Protein AF-A0A8H7EY93-F1 (afdb_monomer)

Radius of gyration: 41.45 Å; Cα contacts (8 Å, |Δi|>4): 187; chains: 1; bounding box: 55×86×116 Å

pLDDT: mean 70.54, std 20.89, range [28.2, 95.44]

Sequence (157 aa):
MKNLSKRPSHLDFSSPFLSLTKPVDMNYTNPYAQAGWCNPENPSAINQFSGPTSQPPTFGALPYPGHSAPPTKRFIFSSQGPELIRGCEVIDSDSGLTAFRIKMGH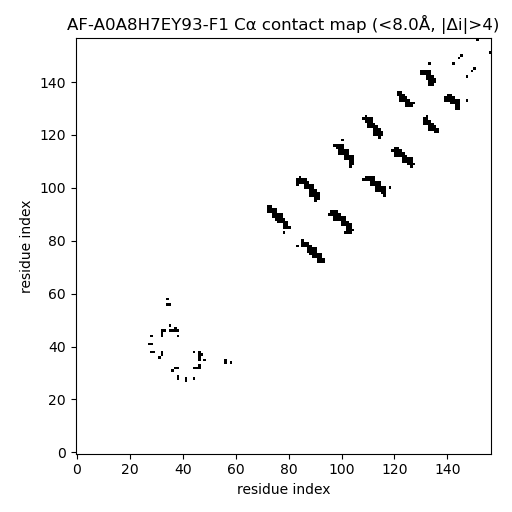EGYDYTSLQCPSGTPRGYIVWKPQGPETEVYGTVARQKAKDWLPLSPDKRY

Mean predicted aligned error: 19.6 Å

Structure (mmCIF, N/CA/C/O backbone):
data_AF-A0A8H7EY93-F1
#
_entry.id   AF-A0A8H7EY93-F1
#
loop_
_atom_site.group_PDB
_atom_site.id
_atom_site.type_symbol
_atom_site.label_atom_id
_atom_site.label_alt_id
_atom_site.label_comp_id
_atom_site.label_asym_id
_atom_site.label_entity_id
_atom_site.label_seq_id
_atom_site.pdbx_PDB_ins_code
_atom_site.Cartn_x
_atom_site.Cartn_y
_atom_site.Cartn_z
_atom_site.occupancy
_atom_site.B_iso_or_equiv
_atom_site.auth_seq_id
_atom_site.auth_comp_id
_atom_site.auth_asym_id
_atom_site.auth_atom_id
_atom_site.pdbx_PDB_model_num
ATOM 1 N N . MET A 1 1 ?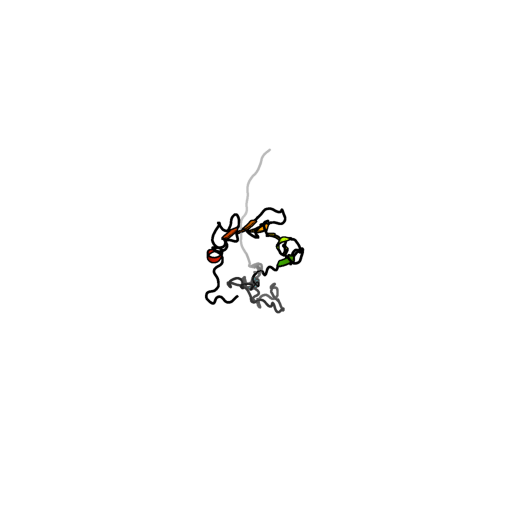 7.853 -52.453 -96.853 1.00 34.75 1 MET A N 1
ATOM 2 C CA . MET A 1 1 ? 7.022 -53.568 -96.341 1.00 34.75 1 MET A CA 1
ATOM 3 C C . MET A 1 1 ? 7.938 -54.700 -95.876 1.00 34.75 1 MET A C 1
ATOM 5 O O . MET A 1 1 ? 8.765 -55.110 -96.673 1.00 34.75 1 MET A O 1
ATOM 9 N N . LYS A 1 2 ? 7.721 -55.191 -94.639 1.00 35.94 2 LYS A N 1
ATOM 10 C CA . LYS A 1 2 ? 8.271 -56.404 -93.967 1.00 35.94 2 LYS A CA 1
ATOM 11 C C . LYS A 1 2 ? 9.756 -56.326 -93.539 1.00 35.94 2 LYS A C 1
ATOM 13 O O . LYS A 1 2 ? 10.626 -56.289 -94.390 1.00 35.94 2 LYS A O 1
ATOM 18 N N . ASN A 1 3 ? 10.093 -56.050 -92.273 1.00 28.20 3 ASN A N 1
ATOM 19 C CA . ASN A 1 3 ? 9.977 -56.789 -90.988 1.00 28.20 3 ASN A CA 1
ATOM 20 C C . ASN A 1 3 ? 11.008 -57.912 -90.745 1.00 28.20 3 ASN A C 1
ATOM 22 O O . AS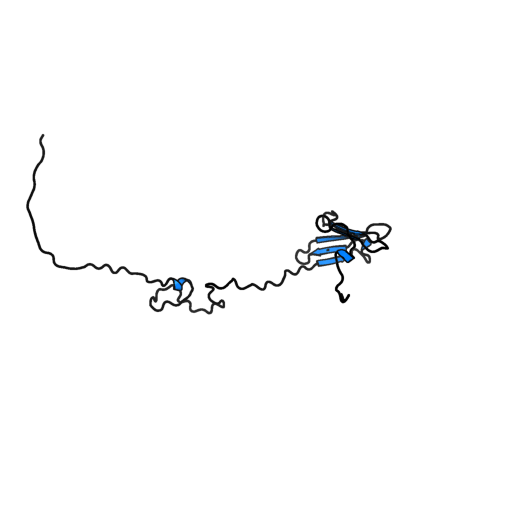N A 1 3 ? 10.989 -58.920 -91.437 1.00 28.20 3 ASN A O 1
ATOM 26 N N . LEU A 1 4 ? 11.793 -57.684 -89.673 1.00 39.53 4 LEU A N 1
ATOM 27 C CA . LEU A 1 4 ? 12.324 -58.566 -88.614 1.00 39.53 4 LEU A CA 1
ATOM 28 C C . LEU A 1 4 ? 12.708 -60.026 -88.935 1.00 39.53 4 LEU A C 1
ATOM 30 O O . LEU A 1 4 ? 11.871 -60.801 -89.381 1.00 39.53 4 LEU A O 1
ATOM 34 N N . SER A 1 5 ? 13.869 -60.466 -88.414 1.00 32.97 5 SER A N 1
ATOM 35 C CA . SER A 1 5 ? 13.968 -61.348 -87.219 1.00 32.97 5 SER A CA 1
ATOM 36 C C . SER A 1 5 ? 15.276 -62.180 -87.158 1.00 32.97 5 SER A C 1
ATOM 38 O O . SER A 1 5 ? 15.773 -62.613 -88.189 1.00 32.97 5 SER A O 1
ATOM 40 N N . LYS A 1 6 ? 15.716 -62.485 -85.916 1.00 34.44 6 LYS A N 1
ATOM 41 C CA . LYS A 1 6 ? 16.656 -63.542 -85.425 1.00 34.44 6 LYS A CA 1
ATOM 42 C C . LYS A 1 6 ? 18.197 -63.318 -85.412 1.00 34.44 6 LYS A C 1
ATOM 44 O O . LYS A 1 6 ? 18.859 -63.447 -86.428 1.00 34.44 6 LYS A O 1
ATOM 49 N N . ARG A 1 7 ? 18.721 -63.034 -84.191 1.00 31.47 7 ARG A N 1
ATOM 50 C CA . ARG A 1 7 ? 19.693 -63.774 -83.301 1.00 31.47 7 ARG A CA 1
ATOM 51 C C . ARG A 1 7 ? 20.527 -64.951 -83.895 1.00 31.47 7 ARG A C 1
ATOM 53 O O . ARG A 1 7 ? 20.037 -65.537 -84.852 1.00 31.47 7 ARG A O 1
ATOM 60 N N . PRO A 1 8 ? 21.528 -65.557 -83.186 1.00 53.97 8 PRO A N 1
ATOM 61 C CA . PRO A 1 8 ? 22.517 -65.122 -82.152 1.00 53.97 8 PRO A CA 1
ATOM 62 C C . PRO A 1 8 ? 23.940 -65.778 -82.306 1.00 53.97 8 PRO A C 1
ATOM 64 O O . PRO A 1 8 ? 24.118 -66.661 -83.134 1.00 53.97 8 PRO A O 1
ATOM 67 N N . SER A 1 9 ? 24.918 -65.467 -81.434 1.00 36.31 9 SER A N 1
ATOM 68 C CA . SER A 1 9 ? 26.014 -66.396 -81.017 1.00 36.31 9 SER A CA 1
ATOM 69 C C . SER A 1 9 ? 26.725 -65.857 -79.751 1.00 36.31 9 SER A C 1
ATOM 71 O O . SER A 1 9 ? 27.251 -64.751 -79.800 1.00 36.31 9 SER A O 1
ATOM 73 N N . HIS A 1 10 ? 26.502 -66.422 -78.550 1.00 30.06 10 HIS A N 1
ATOM 74 C CA . HIS A 1 10 ? 27.267 -67.506 -77.873 1.00 30.06 10 HIS A CA 1
ATOM 75 C C . HIS A 1 10 ? 28.686 -67.042 -77.443 1.00 30.06 10 HIS A C 1
ATOM 77 O O . HIS A 1 10 ? 29.506 -66.802 -78.319 1.00 30.06 10 HIS A O 1
ATOM 83 N N . LEU A 1 11 ? 28.884 -66.635 -76.169 1.00 30.86 11 LEU A N 1
ATOM 84 C CA . LEU A 1 11 ? 29.550 -67.373 -75.052 1.00 30.86 11 LEU A CA 1
ATOM 85 C C . LEU A 1 11 ? 31.062 -67.610 -75.331 1.00 30.86 11 LEU A C 1
ATOM 87 O O . LEU A 1 11 ? 31.400 -68.034 -76.423 1.00 30.86 11 LEU A O 1
ATOM 91 N N . ASP A 1 12 ? 32.045 -67.413 -74.447 1.00 28.69 12 ASP A N 1
ATOM 92 C CA . ASP A 1 12 ? 32.060 -67.351 -72.986 1.00 28.69 12 ASP A CA 1
ATOM 93 C C . ASP A 1 12 ? 33.496 -67.049 -72.463 1.00 28.69 12 ASP A C 1
ATOM 95 O O . ASP A 1 12 ? 34.463 -67.167 -73.212 1.00 28.69 12 ASP A O 1
ATOM 99 N N . PHE A 1 13 ? 33.598 -66.759 -71.159 1.00 30.69 13 PHE A N 1
ATOM 100 C CA . PHE A 1 13 ? 34.754 -66.892 -70.241 1.00 30.69 13 PHE A CA 1
ATOM 101 C C . PHE A 1 13 ? 36.115 -66.219 -70.539 1.00 30.69 13 PHE A C 1
ATOM 103 O O . PHE A 1 13 ? 36.954 -66.729 -71.270 1.00 30.69 13 PHE A O 1
ATOM 110 N N . SER A 1 14 ? 36.451 -65.190 -69.752 1.00 29.36 14 SER A N 1
ATOM 111 C CA . SER A 1 14 ? 37.264 -65.378 -68.532 1.00 29.36 14 SER A CA 1
ATOM 112 C C . SER A 1 14 ? 37.546 -64.027 -67.867 1.00 29.36 14 SER A C 1
ATOM 114 O O . SER A 1 14 ? 38.192 -63.153 -68.442 1.00 29.36 14 SER A O 1
ATOM 116 N N . SER A 1 15 ? 37.085 -63.857 -66.626 1.00 42.62 15 SER A N 1
ATOM 117 C CA . SER A 1 15 ? 37.565 -62.791 -65.740 1.00 42.62 15 SER A CA 1
ATOM 118 C C . SER A 1 15 ? 39.069 -62.940 -65.484 1.00 42.62 15 SER A C 1
ATOM 120 O O . SER A 1 15 ? 39.587 -64.059 -65.458 1.00 42.62 15 SER A O 1
ATOM 122 N N . PRO A 1 16 ? 39.749 -61.821 -65.198 1.00 38.56 16 PRO A N 1
ATOM 123 C CA . PRO A 1 16 ? 40.380 -61.743 -63.887 1.00 38.56 16 PRO A CA 1
ATOM 124 C C . PRO A 1 16 ? 40.161 -60.378 -63.216 1.00 38.56 16 PRO A C 1
ATOM 126 O O . PRO A 1 16 ? 40.537 -59.327 -63.717 1.00 38.56 16 PRO A O 1
ATOM 129 N N . PHE A 1 17 ? 39.515 -60.439 -62.054 1.00 39.47 17 PHE A N 1
ATOM 130 C CA . PHE A 1 17 ? 39.983 -59.850 -60.799 1.00 39.47 17 PHE A CA 1
ATOM 131 C C . PHE A 1 17 ? 40.685 -58.477 -60.854 1.00 39.47 17 PHE A C 1
ATOM 133 O O . PHE A 1 17 ? 41.904 -58.413 -60.921 1.00 39.47 17 PHE A O 1
ATOM 140 N N . LEU A 1 18 ? 39.927 -57.396 -60.645 1.00 35.12 18 LEU A N 1
ATOM 141 C CA . LEU A 1 18 ? 40.346 -56.280 -59.787 1.00 35.12 18 LEU A CA 1
ATOM 142 C C . LEU A 1 18 ? 39.104 -55.729 -59.075 1.00 35.12 18 LEU A C 1
ATOM 144 O O . LEU A 1 18 ? 38.243 -55.083 -59.670 1.00 35.12 18 LEU A O 1
ATOM 148 N N . SER A 1 19 ? 39.000 -56.040 -57.784 1.00 36.00 19 SER A N 1
ATOM 149 C CA . SER A 1 19 ? 38.014 -55.463 -56.875 1.00 36.00 19 SER A CA 1
ATOM 150 C C . SER A 1 19 ? 38.272 -53.962 -56.740 1.00 36.00 19 SER A C 1
ATOM 152 O O . SER A 1 19 ? 39.241 -53.552 -56.105 1.00 36.00 19 SER A O 1
ATOM 154 N N . LEU A 1 20 ? 37.400 -53.134 -57.316 1.00 35.78 20 LEU A N 1
ATOM 155 C CA . LEU A 1 20 ? 37.371 -51.699 -57.052 1.00 35.78 20 LEU A CA 1
ATOM 156 C C . LEU A 1 20 ? 36.624 -51.460 -55.731 1.00 35.78 20 LEU A C 1
ATOM 158 O O . LEU A 1 20 ? 35.454 -51.076 -55.715 1.00 35.78 20 LEU A O 1
ATOM 162 N N . THR A 1 21 ? 37.284 -51.716 -54.603 1.00 41.16 21 THR A N 1
ATOM 163 C CA . THR A 1 21 ? 36.813 -51.222 -53.305 1.00 41.16 21 THR A CA 1
ATOM 164 C C . THR A 1 21 ? 36.940 -49.706 -53.312 1.00 41.16 21 THR A C 1
ATOM 166 O O . THR A 1 21 ? 38.032 -49.163 -53.160 1.00 41.16 21 THR A O 1
ATOM 169 N N . LYS A 1 22 ? 35.818 -49.011 -53.513 1.00 42.91 22 LYS A N 1
ATOM 170 C CA . LYS A 1 22 ? 35.708 -47.594 -53.162 1.00 42.91 22 LYS A CA 1
ATOM 171 C C . LYS A 1 22 ? 36.041 -47.481 -51.668 1.00 42.91 22 LYS A C 1
ATOM 173 O O . LYS A 1 22 ? 35.381 -48.177 -50.893 1.00 42.91 22 LYS A O 1
ATOM 178 N N . PRO A 1 23 ? 37.012 -46.659 -51.231 1.00 47.25 23 PRO A N 1
ATOM 179 C CA . PRO A 1 23 ? 37.081 -46.309 -49.826 1.00 47.25 23 PRO A CA 1
ATOM 180 C C . PRO A 1 23 ? 35.796 -45.538 -49.523 1.00 47.25 23 PRO A C 1
ATOM 182 O O . PRO A 1 23 ? 35.596 -44.415 -49.982 1.00 47.25 23 PRO A O 1
ATOM 185 N N . VAL A 1 24 ? 34.862 -46.193 -48.837 1.00 48.22 24 VAL A N 1
ATOM 186 C CA . VAL A 1 24 ? 33.813 -45.475 -48.126 1.00 48.22 24 VAL A CA 1
ATOM 187 C C . VAL A 1 24 ? 34.568 -44.742 -47.036 1.00 48.22 24 VAL A C 1
ATOM 189 O O . VAL A 1 24 ? 35.028 -45.373 -46.087 1.00 48.22 24 VAL A O 1
ATOM 192 N N . ASP A 1 25 ? 34.774 -43.442 -47.227 1.00 50.88 25 ASP A N 1
ATOM 193 C CA . ASP A 1 25 ? 35.312 -42.576 -46.189 1.00 50.88 25 ASP A CA 1
ATOM 194 C C . ASP A 1 25 ? 34.233 -42.485 -45.107 1.00 50.88 25 ASP A C 1
ATOM 196 O O . ASP A 1 25 ? 33.318 -41.658 -45.134 1.00 50.88 25 ASP A O 1
ATOM 200 N N . MET A 1 26 ? 34.232 -43.492 -44.237 1.00 47.19 26 MET A N 1
ATOM 201 C CA . MET A 1 26 ? 33.350 -43.570 -43.095 1.00 47.19 26 MET A CA 1
ATOM 202 C C . MET A 1 26 ? 33.891 -42.519 -42.138 1.00 47.19 26 MET A C 1
ATOM 204 O O . MET A 1 26 ? 34.799 -42.793 -41.359 1.00 47.19 26 MET A O 1
ATOM 208 N N . ASN A 1 27 ? 33.392 -41.289 -42.262 1.00 57.59 27 ASN A N 1
ATOM 209 C CA . ASN A 1 27 ? 33.713 -40.213 -41.341 1.00 57.59 27 ASN A CA 1
ATOM 210 C C . ASN A 1 27 ? 33.181 -40.619 -39.958 1.00 57.59 27 ASN A C 1
ATOM 212 O O . ASN A 1 27 ? 32.040 -40.316 -39.604 1.00 57.59 27 ASN A O 1
ATOM 216 N N . TYR A 1 28 ? 33.993 -41.378 -39.216 1.00 51.62 28 TYR A N 1
ATOM 217 C CA . TYR A 1 28 ? 33.762 -41.832 -37.851 1.00 51.62 28 TYR A CA 1
ATOM 218 C C . TYR A 1 28 ? 33.775 -40.600 -36.947 1.00 51.62 28 TYR A C 1
ATOM 220 O O . TYR A 1 28 ? 34.751 -40.256 -36.280 1.00 51.62 28 TYR A O 1
ATOM 228 N N . THR A 1 29 ? 32.671 -39.866 -36.975 1.00 57.97 29 THR A N 1
ATOM 229 C CA . THR A 1 29 ? 32.412 -38.810 -36.014 1.00 57.97 29 THR A CA 1
ATOM 230 C C . THR A 1 29 ? 31.789 -39.484 -34.809 1.00 57.97 29 THR A C 1
ATOM 232 O O . THR A 1 29 ? 30.647 -39.935 -34.853 1.00 57.97 29 THR A O 1
ATOM 235 N N . ASN A 1 30 ? 32.575 -39.600 -33.741 1.00 54.12 30 ASN A N 1
ATOM 236 C CA . ASN A 1 30 ? 32.093 -40.076 -32.456 1.00 54.12 30 ASN A CA 1
ATOM 237 C C . ASN A 1 30 ? 30.860 -39.235 -32.044 1.00 54.12 30 ASN A C 1
ATOM 239 O O . ASN A 1 30 ? 30.986 -38.015 -31.957 1.00 54.12 30 ASN A O 1
ATOM 243 N N . PRO A 1 31 ? 29.683 -39.822 -31.771 1.00 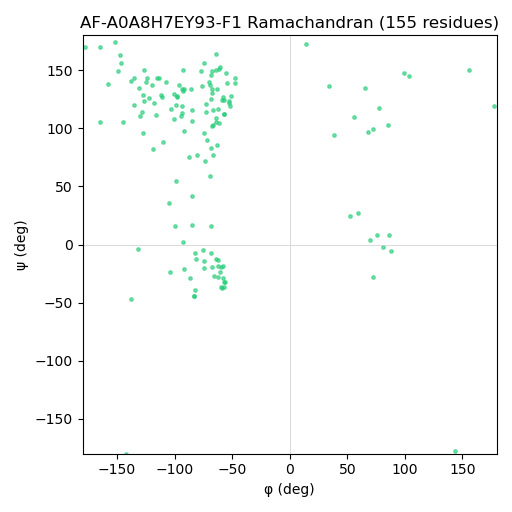56.53 31 PRO A N 1
ATOM 244 C CA . PRO A 1 31 ? 28.503 -39.054 -31.364 1.00 56.53 31 PRO A CA 1
ATOM 245 C C . PRO A 1 31 ? 28.724 -38.261 -30.062 1.00 56.53 31 PRO A C 1
ATOM 247 O O . PRO A 1 31 ? 28.103 -37.222 -29.859 1.00 56.53 31 PRO A O 1
ATOM 250 N N . TYR A 1 32 ? 29.670 -38.677 -29.213 1.00 51.31 32 TYR A N 1
ATOM 251 C CA . TYR A 1 32 ? 30.081 -37.940 -28.011 1.00 51.31 32 TYR A CA 1
ATOM 252 C C . TYR A 1 32 ? 30.946 -36.704 -28.317 1.00 51.31 32 TYR A C 1
ATOM 254 O O . TYR A 1 32 ? 31.097 -35.828 -27.464 1.00 51.31 32 TYR A O 1
ATOM 262 N N . ALA A 1 33 ? 31.471 -36.585 -29.542 1.00 54.16 33 ALA A N 1
ATOM 263 C CA . ALA A 1 33 ? 32.195 -35.405 -30.006 1.00 54.16 33 ALA A CA 1
ATOM 264 C C . ALA A 1 33 ? 31.295 -34.157 -29.935 1.00 54.16 33 ALA A C 1
ATOM 266 O O . ALA A 1 33 ? 31.742 -33.096 -29.520 1.00 54.16 33 ALA A O 1
ATOM 267 N N . GLN A 1 34 ? 29.999 -34.288 -30.225 1.00 56.53 34 GLN A N 1
ATOM 268 C CA . GLN A 1 34 ? 29.060 -33.161 -30.171 1.00 56.53 34 GLN A CA 1
ATOM 269 C C . GLN A 1 34 ? 28.915 -32.551 -28.762 1.00 56.53 34 GLN A C 1
ATOM 271 O O . GLN A 1 34 ? 28.473 -31.414 -28.633 1.00 56.53 34 GLN A O 1
ATOM 276 N N . ALA A 1 35 ? 29.315 -33.284 -27.715 1.00 51.81 35 ALA A N 1
ATOM 277 C CA . ALA A 1 35 ? 29.298 -32.848 -26.320 1.00 51.81 35 ALA A CA 1
ATOM 278 C C . ALA A 1 35 ? 30.678 -32.378 -25.807 1.00 51.81 35 ALA A C 1
ATOM 280 O O . ALA A 1 35 ? 30.887 -32.291 -24.597 1.00 51.81 35 ALA A O 1
ATOM 281 N N . GLY A 1 36 ? 31.628 -32.096 -26.707 1.00 55.84 36 GLY A N 1
ATOM 282 C CA . GLY A 1 36 ? 32.933 -31.518 -26.365 1.00 55.84 36 GLY A CA 1
ATOM 283 C C . GLY A 1 36 ? 34.017 -32.525 -25.971 1.00 55.84 36 GLY A C 1
ATOM 284 O O . GLY A 1 36 ? 35.093 -32.117 -25.543 1.00 55.84 36 GLY A O 1
ATOM 285 N N . TRP A 1 37 ? 33.782 -33.831 -26.125 1.00 54.38 37 TRP A N 1
ATOM 286 C CA . TRP A 1 37 ? 34.820 -34.840 -25.897 1.00 54.38 37 TRP A CA 1
ATOM 287 C C . TRP A 1 37 ? 35.800 -34.872 -27.079 1.00 54.38 37 TRP A C 1
ATOM 289 O O . TRP A 1 37 ? 35.396 -34.816 -28.246 1.00 54.38 37 TRP A O 1
ATOM 299 N N . CYS A 1 38 ? 37.100 -34.941 -26.777 1.00 58.38 38 CYS A N 1
ATOM 300 C CA . CYS A 1 38 ? 38.158 -34.993 -27.785 1.00 58.38 38 CYS A CA 1
ATOM 301 C C . CYS A 1 38 ? 38.098 -36.321 -28.556 1.00 58.38 38 CYS A C 1
ATOM 303 O O . CYS A 1 38 ? 37.981 -37.385 -27.948 1.00 58.38 38 CYS A O 1
ATOM 305 N N . ASN A 1 39 ? 38.194 -36.258 -29.888 1.00 61.34 39 ASN A N 1
ATOM 306 C CA . ASN A 1 39 ? 38.278 -37.431 -30.757 1.00 61.34 39 ASN A CA 1
ATOM 307 C C . ASN A 1 39 ? 39.690 -37.523 -31.370 1.00 61.34 39 ASN A C 1
ATOM 309 O O . ASN A 1 39 ? 39.913 -36.968 -32.446 1.00 61.34 39 ASN A O 1
ATOM 313 N N . PRO A 1 40 ? 40.659 -38.174 -30.700 1.00 59.31 40 PRO A N 1
ATOM 314 C CA . PRO A 1 40 ? 42.056 -38.188 -31.143 1.00 59.31 40 PRO A CA 1
ATOM 315 C C . PRO A 1 40 ? 42.275 -38.956 -32.456 1.00 59.31 40 PRO A C 1
ATOM 317 O O . PRO A 1 40 ? 43.271 -38.728 -33.135 1.00 59.31 40 PRO A O 1
ATOM 320 N N . GLU A 1 41 ? 41.344 -39.833 -32.837 1.00 62.38 41 GLU A N 1
ATOM 321 C CA . GLU A 1 41 ? 41.418 -40.641 -34.060 1.00 62.38 41 GLU A CA 1
ATOM 322 C C . GLU A 1 41 ? 40.966 -39.883 -35.320 1.00 62.38 41 GLU A C 1
ATOM 324 O O . GLU A 1 41 ? 41.218 -40.336 -36.434 1.00 62.38 41 GLU A O 1
ATOM 329 N N . ASN A 1 42 ? 40.332 -38.712 -35.169 1.00 61.88 42 ASN A N 1
ATOM 330 C CA . ASN A 1 42 ? 39.935 -37.861 -36.289 1.00 61.88 42 ASN A CA 1
ATOM 331 C C . ASN A 1 42 ? 40.454 -36.425 -36.084 1.00 61.88 42 ASN A C 1
ATOM 333 O O . ASN A 1 42 ? 39.784 -35.613 -35.440 1.00 61.88 42 ASN A O 1
ATOM 337 N N . PRO A 1 43 ? 41.615 -36.075 -36.671 1.00 59.22 43 PRO A N 1
ATOM 338 C CA . PRO A 1 43 ? 42.199 -34.734 -36.583 1.00 59.22 43 PRO A CA 1
ATOM 339 C C . PRO A 1 43 ? 41.326 -33.637 -37.209 1.00 59.22 43 PRO A C 1
ATOM 341 O O . PRO A 1 43 ? 41.583 -32.459 -36.991 1.00 59.22 43 PRO A O 1
ATOM 344 N N . SER A 1 44 ? 40.308 -34.011 -37.985 1.00 58.91 44 SER A N 1
ATOM 345 C CA . SER A 1 44 ? 39.371 -33.098 -38.647 1.00 58.91 44 SER A CA 1
ATOM 346 C C . SER A 1 44 ? 38.117 -32.822 -37.803 1.00 58.91 44 SER A C 1
ATOM 348 O O . SER A 1 44 ? 37.192 -32.159 -38.272 1.00 58.91 44 SER A O 1
ATOM 350 N N . ALA A 1 45 ? 38.028 -33.378 -36.587 1.00 58.59 45 ALA A N 1
ATOM 351 C CA . ALA A 1 45 ? 36.856 -33.248 -35.728 1.00 58.59 45 ALA A CA 1
ATOM 352 C C . ALA A 1 45 ? 36.682 -31.811 -35.196 1.00 58.59 45 ALA A C 1
ATOM 354 O O . ALA A 1 45 ? 37.625 -31.176 -34.728 1.00 58.59 45 ALA A O 1
ATOM 355 N N . ILE A 1 46 ? 35.434 -31.332 -35.211 1.00 56.38 46 ILE A N 1
ATOM 356 C CA . ILE A 1 46 ? 35.017 -29.944 -34.918 1.00 56.38 46 ILE A CA 1
ATOM 357 C C . ILE A 1 46 ? 35.401 -29.458 -33.502 1.00 56.38 46 ILE A C 1
ATOM 359 O O . ILE A 1 46 ? 35.479 -28.254 -33.269 1.00 56.38 46 ILE A O 1
ATOM 363 N N . ASN A 1 47 ? 35.694 -30.359 -32.560 1.00 56.47 47 ASN A N 1
ATOM 364 C CA . ASN A 1 47 ? 35.938 -30.025 -31.147 1.00 56.47 47 ASN A CA 1
ATOM 365 C C . ASN A 1 47 ? 37.418 -30.077 -30.742 1.00 56.47 47 ASN A C 1
ATOM 367 O O . ASN A 1 47 ? 37.747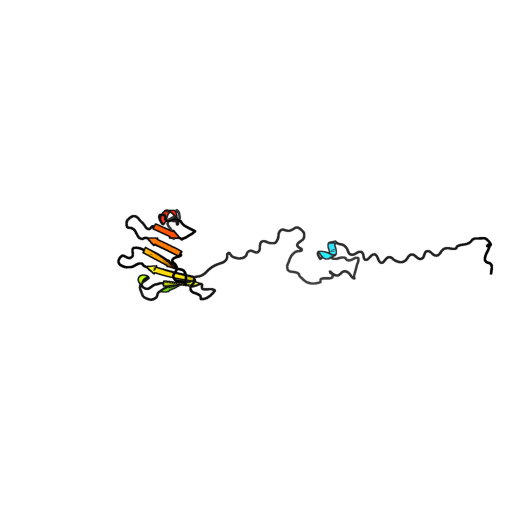 -30.381 -29.597 1.00 56.47 47 ASN A O 1
ATOM 371 N N . GLN A 1 48 ? 38.318 -29.681 -31.644 1.00 54.44 48 GLN A N 1
ATOM 372 C CA . GLN A 1 48 ? 39.646 -29.180 -31.260 1.00 54.44 48 GLN A CA 1
ATOM 373 C C . GLN A 1 48 ? 39.521 -27.812 -30.561 1.00 54.44 48 GLN A C 1
ATOM 375 O O . GLN A 1 48 ? 40.028 -26.796 -31.028 1.00 54.44 48 GLN A O 1
ATOM 380 N N . PHE A 1 49 ? 38.777 -27.753 -29.456 1.00 52.56 49 PHE A N 1
ATOM 381 C CA . PHE A 1 49 ? 38.573 -26.521 -28.708 1.00 52.56 49 PHE A CA 1
ATOM 382 C C . PHE A 1 49 ? 39.640 -26.404 -27.616 1.00 52.56 49 PHE A C 1
ATOM 384 O O . PHE A 1 49 ? 39.529 -26.978 -26.536 1.00 52.56 49 PHE A O 1
ATOM 391 N N . SER A 1 50 ? 40.691 -25.642 -27.910 1.00 53.34 50 SER A N 1
ATOM 392 C CA . SER A 1 50 ? 41.709 -25.216 -26.945 1.00 53.34 50 SER A CA 1
ATOM 393 C C . SER A 1 50 ? 41.259 -23.914 -26.278 1.00 53.34 50 SER A C 1
ATOM 395 O O . SER A 1 50 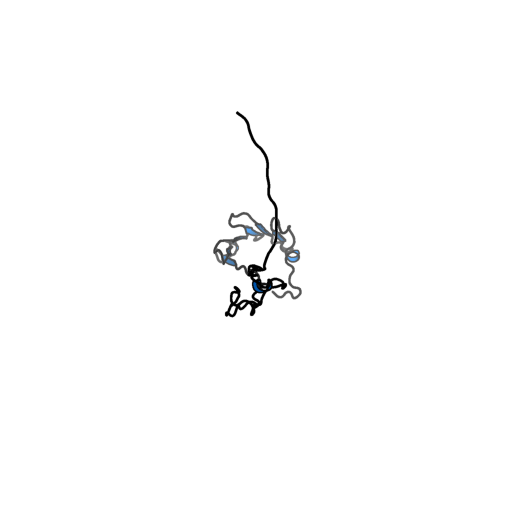? 41.735 -22.836 -26.621 1.00 53.34 50 SER A O 1
ATOM 397 N N . GLY A 1 51 ? 40.297 -23.982 -25.357 1.00 54.22 51 GLY A N 1
ATOM 398 C CA . GLY A 1 51 ? 39.854 -22.806 -24.606 1.00 54.22 51 GLY A CA 1
ATOM 399 C C . GLY A 1 51 ? 39.174 -23.184 -23.290 1.00 54.22 51 GLY A C 1
ATOM 400 O O . GLY A 1 51 ? 38.399 -24.139 -23.273 1.00 54.22 51 GLY A O 1
ATOM 401 N N . PRO A 1 52 ? 39.436 -22.471 -22.178 1.00 45.78 52 PRO A N 1
ATOM 402 C CA . PRO A 1 52 ? 38.811 -22.774 -20.900 1.00 45.78 52 PRO A CA 1
ATOM 403 C C . PRO A 1 52 ? 37.354 -22.303 -20.935 1.00 45.78 52 PRO A C 1
ATOM 405 O O . PRO A 1 52 ? 37.053 -21.136 -20.693 1.00 45.78 52 PRO A O 1
ATOM 408 N N . THR A 1 53 ? 36.421 -23.199 -21.243 1.00 52.03 53 THR A N 1
ATOM 409 C CA . THR A 1 53 ? 35.002 -22.928 -21.012 1.00 52.03 53 THR A CA 1
ATOM 410 C C . THR A 1 53 ? 34.761 -23.010 -19.506 1.00 52.03 53 THR A C 1
ATOM 412 O O . THR A 1 53 ? 34.885 -24.084 -18.921 1.00 52.03 53 THR A O 1
ATOM 415 N N . SER A 1 54 ? 34.417 -21.895 -18.850 1.00 56.84 54 SER A N 1
ATOM 416 C CA . SER A 1 54 ? 34.162 -21.847 -17.394 1.00 56.84 54 SER A CA 1
ATOM 417 C C . SER A 1 54 ? 32.887 -22.592 -16.959 1.00 56.84 54 SER A C 1
ATOM 419 O O . SER A 1 54 ? 32.367 -22.357 -15.867 1.00 56.84 54 SER A O 1
ATOM 421 N N . GLN A 1 55 ? 32.337 -23.444 -17.821 1.00 57.31 55 GLN A N 1
ATOM 422 C CA . GLN A 1 55 ? 31.116 -24.193 -17.584 1.00 57.31 55 GLN A CA 1
ATOM 423 C C . GLN A 1 55 ? 31.397 -25.678 -17.820 1.00 57.31 55 GLN A C 1
ATOM 425 O O . GLN A 1 55 ? 31.885 -26.035 -18.896 1.00 57.31 55 GLN A O 1
ATOM 430 N N . PRO A 1 56 ? 31.138 -26.546 -16.827 1.00 56.56 56 PRO A N 1
ATOM 431 C CA . PRO A 1 56 ? 31.326 -27.975 -16.993 1.00 56.56 56 PRO A CA 1
ATOM 432 C C . PRO A 1 56 ? 30.293 -28.543 -17.985 1.00 56.56 56 PRO A C 1
ATOM 434 O O . PRO A 1 56 ? 29.152 -28.067 -18.035 1.00 56.56 56 PRO A O 1
ATOM 437 N N . PRO A 1 57 ? 30.673 -29.561 -18.776 1.00 59.38 57 PRO A N 1
ATOM 438 C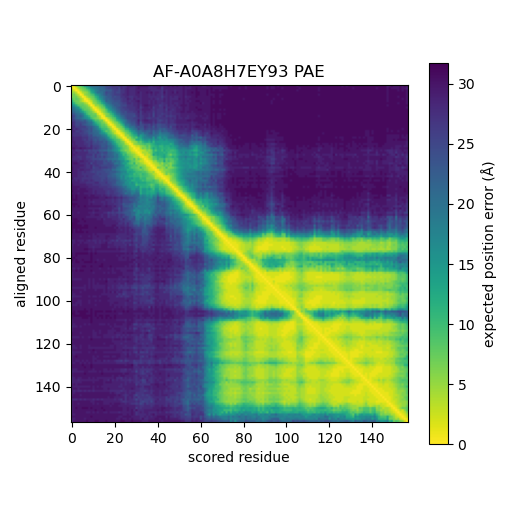 CA . PRO A 1 57 ? 29.813 -30.148 -19.797 1.00 59.38 57 PRO A CA 1
ATOM 439 C C . PRO A 1 57 ? 28.507 -30.678 -19.189 1.00 59.38 57 PRO A C 1
ATOM 441 O O . PRO A 1 57 ? 28.499 -31.441 -18.224 1.00 59.38 57 PRO A O 1
ATOM 444 N N . THR A 1 58 ? 27.387 -30.243 -19.761 1.00 60.22 58 THR A N 1
ATOM 445 C CA . THR A 1 58 ? 26.038 -30.353 -19.188 1.00 60.22 58 THR A CA 1
ATOM 446 C C . THR A 1 58 ? 25.271 -31.550 -19.760 1.00 60.22 58 THR A C 1
ATOM 448 O O . THR A 1 58 ? 24.175 -31.400 -20.292 1.00 60.22 58 THR A O 1
ATOM 451 N N . PHE A 1 59 ? 25.833 -32.761 -19.692 1.00 53.72 59 PHE A N 1
ATOM 452 C CA . PHE A 1 59 ? 25.089 -33.967 -20.081 1.00 53.72 59 PHE A CA 1
ATOM 453 C C . PHE A 1 59 ? 24.448 -34.609 -18.842 1.00 53.72 59 PHE A C 1
ATOM 455 O O . PHE A 1 59 ? 25.145 -35.115 -17.968 1.00 53.72 59 PHE A O 1
ATOM 462 N N . GLY A 1 60 ? 23.115 -34.552 -18.739 1.00 59.66 60 GLY A N 1
ATOM 463 C CA . GLY A 1 60 ? 22.334 -35.218 -17.682 1.00 59.66 60 GLY A CA 1
ATOM 464 C C . GLY A 1 60 ? 22.256 -34.508 -16.322 1.00 59.66 60 GLY A C 1
ATOM 465 O O . GLY A 1 60 ? 21.560 -34.994 -15.433 1.00 59.66 60 GLY A O 1
ATOM 466 N N . ALA A 1 61 ? 22.916 -33.362 -16.144 1.00 65.75 61 ALA A N 1
ATOM 467 C CA . ALA A 1 61 ? 22.780 -32.554 -14.935 1.00 65.75 61 ALA A CA 1
ATOM 468 C C . ALA A 1 61 ? 21.579 -31.603 -15.058 1.00 65.75 61 ALA A C 1
ATOM 470 O O . ALA A 1 61 ? 21.412 -30.935 -16.079 1.00 65.75 61 ALA A O 1
ATOM 471 N N . LEU A 1 62 ? 20.752 -31.543 -14.008 1.00 60.28 62 LEU A N 1
ATOM 472 C CA . LEU A 1 62 ? 19.705 -30.528 -13.852 1.00 60.28 62 LEU A CA 1
ATOM 473 C C . LEU A 1 62 ? 20.288 -29.131 -14.140 1.00 6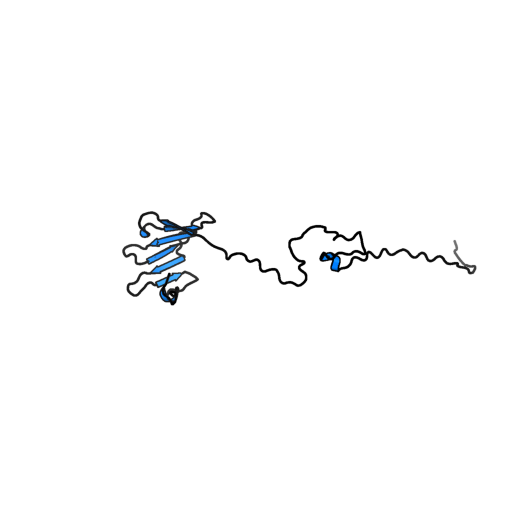0.28 62 LEU A C 1
ATOM 475 O O . LEU A 1 62 ? 21.448 -28.893 -13.782 1.00 60.28 62 LEU A O 1
ATOM 479 N N . PRO A 1 63 ? 19.524 -28.210 -14.767 1.00 62.31 63 PRO A N 1
ATOM 480 C CA . PRO A 1 63 ? 19.997 -26.850 -14.992 1.00 62.31 63 PRO A CA 1
ATOM 481 C C . PRO A 1 63 ? 20.498 -26.296 -13.663 1.00 62.31 63 PRO A C 1
ATOM 483 O O . PRO A 1 63 ? 19.801 -26.395 -12.650 1.00 62.31 63 PRO A O 1
ATOM 486 N N . TYR A 1 64 ? 21.726 -25.774 -13.658 1.00 61.91 64 TYR A N 1
ATOM 487 C CA . TYR A 1 64 ? 22.298 -25.177 -12.459 1.00 61.91 64 TYR A CA 1
ATOM 488 C C . TYR A 1 64 ? 21.292 -24.141 -11.948 1.00 61.91 64 TYR A C 1
ATOM 490 O O . TYR A 1 64 ? 20.923 -23.260 -12.732 1.00 61.91 64 TYR A O 1
ATOM 498 N N . PRO A 1 65 ? 20.783 -24.248 -10.704 1.00 61.69 65 PRO A N 1
ATOM 499 C CA . PRO A 1 65 ? 19.847 -23.268 -10.193 1.00 61.69 65 PRO A CA 1
ATOM 500 C C . PRO A 1 65 ? 20.578 -21.931 -10.188 1.00 61.69 65 PRO A C 1
ATOM 502 O O . PRO A 1 65 ? 21.478 -21.685 -9.380 1.00 61.69 65 PRO A O 1
ATOM 505 N N . GLY A 1 66 ? 20.237 -21.084 -11.158 1.00 63.97 66 GLY A N 1
ATOM 506 C CA . GLY A 1 66 ? 20.664 -19.703 -11.169 1.00 63.97 66 GLY A CA 1
ATOM 507 C C . GLY A 1 66 ? 20.160 -19.115 -9.867 1.00 63.97 66 GLY A C 1
ATOM 508 O O . GLY A 1 66 ? 18.953 -19.027 -9.654 1.00 63.97 66 GLY A O 1
ATOM 509 N N . HIS A 1 67 ? 21.077 -18.777 -8.967 1.00 58.97 67 HIS A N 1
ATOM 510 C CA . HIS A 1 67 ? 20.738 -18.055 -7.755 1.00 58.97 67 HIS A CA 1
ATOM 511 C C . HIS A 1 67 ? 20.437 -16.616 -8.182 1.00 58.97 67 HIS A C 1
ATOM 513 O O . HIS A 1 67 ? 21.247 -15.714 -7.990 1.00 58.97 67 HIS A O 1
ATOM 519 N N . SER A 1 68 ? 19.302 -16.395 -8.851 1.00 65.38 68 SER A N 1
ATOM 520 C CA . SER A 1 68 ? 18.776 -15.050 -9.005 1.00 65.38 68 SER A CA 1
ATOM 521 C C . SER A 1 68 ? 18.380 -14.608 -7.607 1.00 65.38 68 SER A C 1
ATOM 523 O O . SER A 1 68 ? 17.510 -15.230 -6.990 1.00 65.38 68 SER A O 1
ATOM 525 N N . ALA A 1 69 ? 19.041 -13.572 -7.092 1.00 69.44 69 ALA A N 1
ATOM 526 C CA . ALA A 1 69 ? 18.580 -12.912 -5.882 1.00 69.44 69 ALA A CA 1
ATOM 527 C C . ALA A 1 69 ? 17.072 -12.633 -6.022 1.00 69.44 69 ALA A C 1
ATOM 529 O O . ALA A 1 69 ? 16.624 -12.285 -7.124 1.00 69.44 69 ALA A O 1
ATOM 530 N N . PRO A 1 70 ? 16.275 -12.823 -4.957 1.00 72.56 70 PRO A N 1
ATOM 531 C CA . PRO A 1 70 ? 14.848 -12.572 -5.033 1.00 72.56 70 PRO A CA 1
ATOM 532 C C . PRO A 1 70 ? 14.609 -11.137 -5.527 1.00 72.56 70 PRO A C 1
ATOM 534 O O . PRO A 1 70 ? 15.341 -10.223 -5.123 1.00 72.56 70 PRO A O 1
ATOM 537 N N . PRO A 1 71 ? 13.620 -10.928 -6.414 1.00 78.12 71 PRO A N 1
ATOM 538 C CA . PRO A 1 71 ? 13.356 -9.618 -6.988 1.00 78.12 71 PRO A CA 1
ATOM 539 C C . PRO A 1 71 ? 13.094 -8.623 -5.856 1.00 78.12 71 PRO A C 1
ATOM 541 O O . PRO A 1 71 ? 12.115 -8.732 -5.119 1.00 78.12 71 PRO A O 1
ATOM 544 N N . THR A 1 72 ? 14.012 -7.675 -5.688 1.00 84.81 72 THR A N 1
ATOM 545 C CA . THR A 1 72 ? 13.922 -6.647 -4.653 1.00 84.81 72 THR A CA 1
ATOM 546 C C . THR A 1 72 ? 13.247 -5.430 -5.264 1.00 84.81 72 THR A C 1
ATOM 548 O O . THR A 1 72 ? 13.805 -4.795 -6.150 1.00 84.81 72 THR A O 1
ATOM 551 N N . LYS A 1 73 ? 12.043 -5.110 -4.791 1.00 88.69 73 LYS A N 1
ATOM 552 C CA . LYS A 1 73 ? 11.308 -3.892 -5.149 1.00 88.69 73 LYS A CA 1
ATOM 553 C C . LYS A 1 73 ? 11.603 -2.808 -4.121 1.00 88.69 73 LYS A C 1
ATOM 555 O O . LYS A 1 73 ? 11.527 -3.067 -2.920 1.00 88.69 73 LYS A O 1
ATOM 560 N N . ARG A 1 74 ? 11.889 -1.588 -4.574 1.00 93.00 74 ARG A N 1
ATOM 561 C CA . ARG A 1 74 ? 12.057 -0.426 -3.697 1.00 93.00 74 ARG A CA 1
ATOM 562 C C . ARG A 1 74 ? 11.024 0.644 -4.042 1.00 93.00 74 ARG A C 1
ATOM 564 O O . ARG A 1 74 ? 10.749 0.932 -5.201 1.00 93.00 74 ARG A O 1
ATOM 571 N N . PHE A 1 75 ? 10.449 1.224 -2.995 1.00 94.25 75 PHE A N 1
ATOM 572 C CA . PHE A 1 75 ? 9.477 2.303 -3.094 1.00 94.25 75 PHE A CA 1
ATOM 573 C C . PHE A 1 75 ? 9.957 3.509 -2.295 1.00 94.25 75 PHE A C 1
ATOM 575 O O . PHE A 1 75 ? 10.550 3.356 -1.227 1.00 94.25 75 PHE A O 1
ATOM 582 N N . ILE A 1 76 ? 9.688 4.702 -2.813 1.00 94.12 76 ILE A N 1
ATOM 583 C CA . ILE A 1 76 ? 9.989 5.979 -2.171 1.00 94.12 76 ILE A CA 1
ATOM 584 C C . ILE A 1 76 ? 8.667 6.627 -1.773 1.00 94.12 76 ILE A C 1
ATOM 586 O O . ILE A 1 76 ? 7.771 6.784 -2.600 1.00 94.12 76 ILE A O 1
ATOM 590 N N . PHE A 1 77 ? 8.554 7.001 -0.502 1.00 92.06 77 PHE A N 1
ATOM 591 C CA . PHE A 1 77 ? 7.393 7.702 0.034 1.00 92.06 77 PHE A CA 1
ATOM 592 C C . PHE A 1 77 ? 7.654 9.207 -0.008 1.00 92.06 77 PHE A C 1
ATOM 594 O O . PHE A 1 77 ? 8.598 9.690 0.614 1.00 92.06 77 PHE A O 1
ATOM 601 N N . SER A 1 78 ? 6.818 9.941 -0.740 1.00 89.62 78 SER A N 1
ATOM 602 C CA . SER A 1 78 ? 6.905 11.393 -0.890 1.00 89.62 78 SER A CA 1
ATOM 603 C C . SER A 1 78 ? 5.660 12.055 -0.302 1.00 89.62 78 SER A C 1
ATOM 605 O O . SER A 1 78 ? 4.558 11.889 -0.823 1.00 89.62 78 SER A O 1
ATOM 607 N N . SER A 1 79 ? 5.821 12.786 0.803 1.00 84.38 79 SER A N 1
ATOM 608 C CA . SER A 1 79 ? 4.721 13.476 1.493 1.00 84.38 79 SER A CA 1
ATOM 609 C C . SER A 1 79 ? 4.564 14.910 0.987 1.00 84.38 79 SER A C 1
ATOM 611 O O . SER A 1 79 ? 5.543 15.652 0.924 1.00 84.38 79 SER A O 1
ATOM 613 N N . GLN A 1 80 ? 3.333 15.343 0.696 1.00 75.50 80 GLN A N 1
ATOM 614 C CA . GLN A 1 80 ? 3.026 16.716 0.258 1.00 75.50 80 GLN A CA 1
ATOM 615 C C . GLN A 1 80 ? 2.851 17.690 1.444 1.00 75.50 80 GLN A C 1
ATOM 617 O O . GLN A 1 80 ? 1.940 18.519 1.474 1.00 75.50 80 GLN A O 1
ATOM 622 N N . GLY A 1 81 ? 3.712 17.575 2.458 1.00 69.88 81 GLY A N 1
ATOM 623 C CA . GLY A 1 81 ? 3.682 18.388 3.674 1.00 69.88 81 GLY A CA 1
ATOM 624 C C . GLY A 1 81 ? 4.068 17.605 4.933 1.00 69.88 81 GLY A C 1
ATOM 625 O O . GLY A 1 81 ? 4.387 16.417 4.847 1.00 69.88 81 GLY A O 1
ATOM 626 N N . PRO A 1 82 ? 4.021 18.249 6.113 1.00 65.50 82 PRO A N 1
ATOM 627 C CA . PRO A 1 82 ? 4.390 17.618 7.384 1.00 65.50 82 PRO A CA 1
ATOM 628 C C . PRO A 1 82 ? 3.408 16.524 7.840 1.00 65.50 82 PRO A C 1
ATOM 630 O O . PRO A 1 82 ? 3.687 15.820 8.804 1.00 65.50 82 PRO A O 1
ATOM 633 N N . GLU A 1 83 ? 2.270 16.357 7.159 1.00 66.88 83 GLU A N 1
ATOM 634 C CA . GLU A 1 83 ? 1.198 15.444 7.556 1.00 66.88 83 GLU A CA 1
ATOM 635 C C . GLU A 1 83 ? 0.754 14.565 6.386 1.00 66.88 83 GLU A C 1
ATOM 637 O O . GLU A 1 83 ? 0.453 15.065 5.299 1.00 66.88 83 GLU A O 1
ATOM 642 N N . LEU A 1 84 ? 0.598 13.262 6.648 1.00 68.44 84 LEU A N 1
ATOM 643 C CA . LEU A 1 84 ? 0.078 12.272 5.689 1.00 68.44 84 LEU A CA 1
ATOM 644 C C . LEU A 1 84 ? -1.333 12.605 5.169 1.00 68.44 84 LEU A C 1
ATOM 646 O O . LEU A 1 84 ? -1.746 12.102 4.125 1.00 68.44 84 LEU A O 1
ATOM 650 N N . ILE A 1 85 ? -2.062 13.474 5.873 1.00 66.25 85 ILE A N 1
ATOM 651 C CA . ILE A 1 85 ? -3.406 13.951 5.519 1.00 66.25 85 ILE A CA 1
ATOM 652 C C . ILE A 1 85 ? -3.415 14.625 4.148 1.00 66.25 85 ILE A C 1
ATOM 654 O O . ILE A 1 85 ? -4.354 14.447 3.376 1.00 66.25 85 ILE A O 1
ATOM 658 N N . ARG A 1 86 ? -2.352 15.373 3.819 1.00 70.75 86 ARG A N 1
ATOM 659 C CA . ARG A 1 86 ? -2.239 16.097 2.541 1.00 70.75 86 ARG A CA 1
ATOM 660 C C . ARG A 1 86 ? -1.915 15.173 1.368 1.00 70.75 86 ARG A C 1
ATOM 662 O O . ARG A 1 86 ? -1.930 15.606 0.222 1.00 70.75 86 ARG A O 1
ATOM 669 N N . GLY A 1 87 ? -1.691 13.893 1.655 1.00 82.19 87 GLY A N 1
ATOM 670 C CA . GLY A 1 87 ? -1.383 12.865 0.683 1.00 82.19 87 GLY A CA 1
ATOM 671 C C . GLY A 1 87 ? 0.095 12.499 0.685 1.00 82.19 87 GLY A C 1
ATOM 672 O O . GLY A 1 87 ? 0.982 13.332 0.883 1.00 82.19 87 GLY A O 1
ATOM 673 N N . CYS A 1 88 ? 0.342 11.219 0.437 1.00 90.12 88 CYS A N 1
ATOM 674 C CA . CYS A 1 88 ? 1.665 10.659 0.226 1.00 90.12 88 CYS A CA 1
ATOM 675 C C . CYS A 1 88 ? 1.666 9.880 -1.090 1.00 90.12 88 CYS A C 1
ATOM 677 O O . CYS A 1 88 ? 0.790 9.046 -1.336 1.00 90.12 88 CYS A O 1
ATOM 679 N N . GLU A 1 89 ? 2.628 10.168 -1.958 1.00 93.44 89 GLU A N 1
ATOM 680 C CA . GLU A 1 89 ? 2.845 9.417 -3.187 1.00 93.44 89 GLU A CA 1
ATOM 681 C C . GLU A 1 89 ? 3.864 8.308 -2.937 1.00 93.44 89 GLU A C 1
ATOM 683 O O . GLU A 1 89 ? 4.926 8.531 -2.357 1.00 93.44 89 GLU A O 1
ATOM 688 N N . VAL A 1 90 ? 3.526 7.101 -3.378 1.00 94.00 90 VAL A N 1
ATOM 689 C CA . VAL A 1 90 ? 4.408 5.937 -3.345 1.00 94.00 90 VAL A CA 1
ATOM 690 C C . VAL A 1 90 ? 4.978 5.777 -4.743 1.00 94.00 90 VAL A C 1
ATOM 692 O O . VAL A 1 90 ? 4.255 5.413 -5.671 1.00 94.00 90 VAL A O 1
ATOM 695 N N . ILE A 1 91 ? 6.259 6.082 -4.898 1.00 95.44 91 ILE A N 1
ATOM 696 C CA . ILE A 1 91 ? 6.971 6.075 -6.174 1.00 95.44 91 ILE A CA 1
ATOM 697 C C . ILE A 1 91 ? 7.773 4.781 -6.264 1.00 95.44 91 ILE A C 1
ATOM 699 O O . ILE A 1 91 ? 8.496 4.427 -5.337 1.00 95.44 91 ILE A O 1
ATOM 703 N N . ASP A 1 92 ? 7.637 4.060 -7.367 1.00 94.69 92 ASP A N 1
ATOM 704 C CA . ASP A 1 92 ? 8.482 2.909 -7.671 1.00 94.69 92 ASP A CA 1
ATOM 705 C C . ASP A 1 92 ? 9.881 3.398 -8.053 1.00 94.69 92 ASP A C 1
ATOM 707 O O . ASP A 1 92 ? 10.021 4.180 -8.992 1.00 94.69 92 ASP A O 1
ATOM 711 N N . SER A 1 93 ? 10.918 2.974 -7.326 1.00 92.44 93 SER A N 1
ATOM 712 C CA . SER A 1 93 ? 12.266 3.513 -7.541 1.00 92.44 93 SER A CA 1
ATOM 713 C C . SER A 1 93 ? 12.841 3.154 -8.902 1.00 92.44 93 SER A C 1
ATOM 715 O O . SER A 1 93 ? 13.686 3.885 -9.408 1.00 92.44 93 SER A O 1
ATOM 717 N N . ASP A 1 94 ? 12.403 2.033 -9.474 1.00 91.69 94 ASP A N 1
ATOM 718 C CA . ASP A 1 94 ? 12.979 1.507 -10.709 1.00 91.69 94 ASP A CA 1
ATOM 719 C C . ASP A 1 94 ? 12.387 2.208 -11.935 1.00 91.69 94 ASP A C 1
ATOM 721 O O . ASP A 1 94 ? 13.103 2.522 -12.882 1.00 91.69 94 ASP A O 1
ATOM 725 N N . SER A 1 95 ? 11.079 2.490 -11.912 1.00 93.31 95 SER A N 1
ATOM 726 C CA . SER A 1 95 ? 10.389 3.196 -12.999 1.00 93.31 95 SER A CA 1
ATOM 727 C C . SER A 1 95 ? 10.338 4.714 -12.810 1.00 93.31 95 SER A C 1
ATOM 729 O O . SER A 1 95 ? 10.115 5.440 -13.776 1.00 93.31 95 SER A O 1
ATOM 731 N N . GLY A 1 96 ? 10.499 5.208 -11.579 1.00 92.50 96 GLY A N 1
ATOM 732 C CA . GLY A 1 96 ? 10.296 6.615 -11.223 1.00 92.50 96 GLY A CA 1
ATOM 733 C C . GLY A 1 96 ? 8.831 7.064 -11.271 1.00 92.50 96 GLY A C 1
ATOM 734 O O . GLY A 1 96 ? 8.543 8.242 -11.071 1.00 92.50 96 GLY A O 1
ATOM 735 N N . LE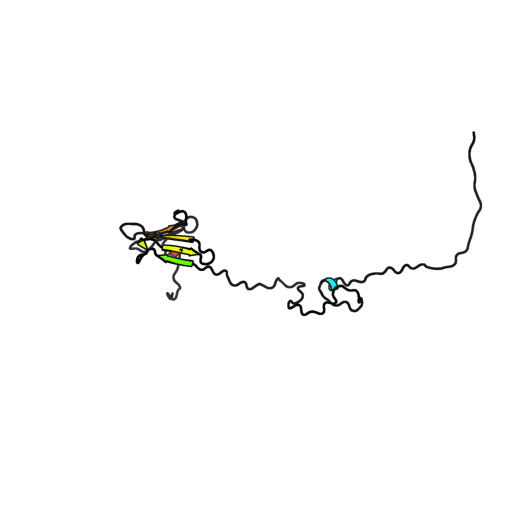U A 1 97 ? 7.896 6.147 -11.534 1.00 94.44 97 LEU A N 1
ATOM 736 C CA . LEU A 1 97 ? 6.473 6.440 -11.655 1.00 94.44 97 LEU A CA 1
ATOM 737 C C . LEU A 1 97 ? 5.755 6.250 -10.317 1.00 94.44 97 LEU A C 1
ATOM 739 O O . LEU A 1 97 ? 6.109 5.391 -9.504 1.00 94.44 97 LEU A O 1
ATOM 743 N N . THR A 1 98 ? 4.689 7.021 -10.102 1.00 94.56 98 THR A N 1
ATOM 744 C CA . THR A 1 98 ? 3.786 6.809 -8.969 1.00 94.56 98 THR A CA 1
ATOM 745 C C . THR A 1 98 ? 3.130 5.436 -9.100 1.00 94.56 98 THR A C 1
ATOM 747 O O . THR A 1 98 ? 2.365 5.192 -10.030 1.00 94.56 98 THR A O 1
ATOM 750 N N . ALA A 1 99 ? 3.403 4.546 -8.151 1.00 94.44 99 ALA A N 1
ATOM 751 C CA . ALA A 1 99 ? 2.755 3.246 -8.045 1.00 94.44 99 ALA A CA 1
ATOM 752 C C . ALA A 1 99 ? 1.406 3.366 -7.327 1.00 94.44 99 ALA A C 1
ATOM 754 O O . ALA A 1 99 ? 0.408 2.806 -7.778 1.00 94.44 99 ALA A O 1
ATOM 755 N N . PHE A 1 100 ? 1.363 4.129 -6.230 1.00 94.44 100 PHE A N 1
ATOM 756 C CA . PHE A 1 100 ? 0.159 4.323 -5.424 1.00 94.44 100 PHE A CA 1
ATOM 757 C C . PHE A 1 100 ? 0.105 5.716 -4.799 1.00 94.44 100 PHE A C 1
ATOM 759 O O . PHE A 1 100 ? 1.111 6.414 -4.684 1.00 94.44 100 PHE A O 1
ATOM 766 N N . ARG A 1 101 ? -1.086 6.102 -4.343 1.00 92.62 101 ARG A N 1
ATOM 767 C CA . ARG A 1 101 ? -1.324 7.298 -3.534 1.00 92.62 101 ARG A CA 1
ATOM 768 C C . ARG A 1 101 ? -1.983 6.904 -2.226 1.00 92.62 101 ARG A C 1
ATOM 770 O O . ARG A 1 101 ? -3.017 6.242 -2.225 1.00 92.62 101 ARG A O 1
ATOM 777 N N . ILE A 1 102 ? -1.393 7.325 -1.121 1.00 91.88 102 ILE A N 1
ATOM 778 C CA . ILE A 1 102 ? -1.940 7.148 0.218 1.00 91.88 102 ILE A CA 1
ATOM 779 C C . ILE A 1 102 ? -2.636 8.447 0.602 1.00 91.88 102 ILE A C 1
ATOM 781 O O . ILE A 1 102 ? -2.046 9.524 0.513 1.00 91.88 102 ILE A O 1
ATOM 785 N N . LYS A 1 103 ? -3.897 8.345 1.018 1.00 87.94 103 LYS A N 1
ATOM 786 C CA . LYS A 1 103 ? -4.691 9.487 1.483 1.00 87.94 103 LYS A CA 1
ATOM 787 C C . LYS A 1 103 ? -5.447 9.136 2.744 1.00 87.94 103 LYS A C 1
ATOM 789 O O . LYS A 1 103 ? -5.978 8.033 2.857 1.00 87.94 103 LYS A O 1
ATOM 794 N N . MET A 1 104 ? -5.551 10.101 3.641 1.00 87.62 104 MET A N 1
ATOM 795 C CA . MET A 1 104 ? -6.365 9.992 4.841 1.00 87.62 104 MET A CA 1
ATOM 796 C C . MET A 1 104 ? -7.736 10.631 4.604 1.00 87.62 104 MET A C 1
ATOM 798 O O . MET A 1 104 ? -7.833 11.674 3.960 1.00 87.62 104 MET A O 1
ATOM 802 N N . GLY A 1 105 ? -8.789 9.964 5.065 1.00 77.06 105 GLY A N 1
ATOM 803 C CA . GLY A 1 105 ? -10.173 10.419 4.978 1.00 77.06 105 GLY A CA 1
ATOM 804 C C . GLY A 1 105 ? -10.527 11.498 6.002 1.00 77.06 105 GLY A C 1
ATOM 805 O O . GLY A 1 105 ? -9.952 11.528 7.088 1.00 77.06 105 GLY A O 1
ATOM 806 N N . HIS A 1 106 ? -11.466 12.379 5.637 1.00 64.19 106 HIS A N 1
ATOM 807 C CA . HIS A 1 106 ? -11.736 13.657 6.312 1.00 64.19 106 HIS A CA 1
ATOM 808 C C . HIS A 1 106 ? -12.464 13.559 7.670 1.00 64.19 106 HIS A C 1
ATOM 810 O O . HIS A 1 106 ? -13.207 12.618 7.928 1.00 64.19 106 HIS A O 1
ATOM 816 N N . GLU A 1 107 ? -12.252 14.609 8.474 1.00 58.72 107 GLU A N 1
ATOM 817 C CA . GLU A 1 107 ? -12.842 15.003 9.770 1.00 58.72 107 GLU A CA 1
ATOM 818 C C . GLU A 1 107 ? -12.459 14.221 11.034 1.00 58.72 107 GLU A C 1
ATOM 820 O O . GLU A 1 107 ? -12.394 14.833 12.098 1.00 58.72 107 GLU A O 1
ATOM 825 N N . GLY A 1 108 ? -12.095 12.940 10.934 1.00 59.41 108 GLY A N 1
ATOM 826 C CA . GLY A 1 108 ? -11.779 12.124 12.120 1.00 59.41 108 GLY A CA 1
ATOM 827 C C . GLY A 1 108 ? -10.485 11.313 12.071 1.00 59.41 108 GLY A C 1
ATOM 828 O O . GLY A 1 108 ? -10.125 10.696 13.067 1.00 59.41 108 GLY A O 1
ATOM 829 N N . TYR A 1 109 ? -9.753 11.319 10.947 1.00 70.44 109 TYR A N 1
ATOM 830 C CA . TYR A 1 109 ? -8.670 10.351 10.691 1.00 70.44 109 TYR A CA 1
ATOM 831 C C . TYR A 1 109 ? -9.174 8.895 10.703 1.00 70.44 109 TYR A C 1
ATOM 833 O O . TYR A 1 109 ? -8.422 7.961 10.975 1.00 70.44 109 TYR A O 1
ATOM 841 N N . ASP A 1 110 ? -10.452 8.696 10.372 1.00 85.81 110 ASP A N 1
ATOM 842 C CA . ASP A 1 110 ? -11.160 7.426 10.567 1.00 85.81 110 ASP A CA 1
ATOM 843 C C . ASP A 1 110 ? -10.762 6.355 9.554 1.00 85.81 110 ASP A C 1
ATOM 845 O O . ASP A 1 110 ? -10.976 5.162 9.777 1.00 85.81 110 ASP A O 1
ATOM 849 N N . TYR A 1 111 ? -10.188 6.750 8.415 1.00 89.44 111 TYR A N 1
ATOM 850 C CA . TYR A 1 111 ? -9.684 5.796 7.440 1.00 89.44 111 TYR A CA 1
ATOM 851 C C . TYR A 1 111 ? -8.477 6.301 6.651 1.00 89.44 111 TYR A C 1
ATOM 853 O O . TYR A 1 111 ? -8.338 7.485 6.348 1.00 89.44 111 TYR A O 1
ATOM 861 N N . THR A 1 112 ? -7.625 5.360 6.259 1.00 91.31 112 THR A N 1
ATOM 862 C CA . THR A 1 112 ? -6.537 5.546 5.298 1.00 91.31 112 THR A CA 1
ATOM 863 C C . THR A 1 112 ? -6.868 4.758 4.044 1.00 91.31 112 THR A C 1
ATOM 865 O O . THR A 1 112 ? -7.156 3.569 4.121 1.00 91.31 112 THR A O 1
ATOM 868 N N . SER A 1 113 ? -6.808 5.390 2.879 1.00 92.00 113 SER A N 1
ATOM 869 C CA . SER A 1 113 ? -7.012 4.740 1.585 1.00 92.00 113 SER A CA 1
ATOM 870 C C . SER A 1 113 ? -5.696 4.596 0.827 1.00 92.00 113 SER A C 1
ATOM 872 O O . SER A 1 113 ? -4.873 5.514 0.811 1.00 92.00 113 SER A O 1
ATOM 874 N N . LEU A 1 114 ? -5.524 3.445 0.181 1.00 93.19 114 LEU A N 1
ATOM 875 C CA . LEU A 1 114 ? -4.489 3.190 -0.813 1.00 93.19 114 LEU A CA 1
ATOM 876 C C . LEU A 1 114 ? -5.145 3.249 -2.193 1.00 93.19 114 LEU A C 1
ATOM 878 O O . LEU A 1 114 ? -6.029 2.448 -2.496 1.00 93.19 114 LEU A O 1
ATOM 882 N N . GLN A 1 115 ? -4.731 4.197 -3.022 1.00 93.50 115 GLN A N 1
ATOM 883 C CA . GLN A 1 115 ? -5.316 4.467 -4.332 1.00 93.50 115 GLN A CA 1
ATOM 884 C C . GLN A 1 115 ? -4.316 4.145 -5.439 1.00 93.50 115 GLN A C 1
ATOM 886 O O . GLN A 1 115 ? -3.118 4.394 -5.306 1.00 93.50 115 GLN A O 1
ATOM 891 N N . CYS A 1 116 ? -4.815 3.622 -6.554 1.00 93.06 116 CYS A N 1
ATOM 892 C CA . CYS A 1 116 ? -4.058 3.562 -7.797 1.00 93.06 116 CYS A CA 1
ATOM 893 C C . CYS A 1 116 ? -3.757 4.986 -8.308 1.00 93.06 116 CYS A C 1
ATOM 895 O O . CYS A 1 116 ? -4.428 5.942 -7.902 1.00 93.06 116 CYS A O 1
ATOM 897 N N . PRO A 1 117 ? -2.810 5.158 -9.247 1.00 91.12 117 PRO A N 1
ATOM 898 C CA . PRO A 1 117 ? -2.502 6.472 -9.818 1.00 91.12 117 PRO A CA 1
ATOM 899 C C . PRO A 1 117 ? -3.720 7.137 -10.481 1.00 91.12 117 PRO A C 1
ATOM 901 O O . PRO A 1 117 ? -3.846 8.360 -10.441 1.00 91.12 117 PRO A O 1
ATOM 904 N N . SER A 1 118 ? -4.663 6.330 -10.989 1.00 91.38 118 SER A N 1
ATOM 905 C CA . SER A 1 118 ? -5.970 6.755 -11.515 1.00 91.38 118 SER A CA 1
ATOM 906 C C . SER A 1 118 ? -6.907 7.385 -10.473 1.00 91.38 118 SER A C 1
ATOM 908 O O . SER A 1 118 ? -7.940 7.934 -10.839 1.00 91.38 118 SER A O 1
ATOM 910 N N . GLY A 1 119 ? -6.590 7.278 -9.179 1.00 87.31 119 GLY A N 1
ATOM 911 C CA . GLY A 1 119 ? -7.446 7.699 -8.066 1.00 87.31 119 GLY A CA 1
ATOM 912 C C . GLY A 1 119 ? -8.426 6.626 -7.587 1.00 87.31 119 GLY A C 1
ATOM 913 O O . GLY A 1 119 ? -9.082 6.814 -6.565 1.00 87.31 119 GLY A O 1
ATOM 914 N N . THR A 1 120 ? -8.513 5.480 -8.269 1.00 91.50 120 THR A N 1
ATOM 915 C CA . THR A 1 120 ? -9.371 4.368 -7.840 1.00 91.50 120 THR A CA 1
ATOM 916 C C . THR A 1 120 ? -8.826 3.751 -6.545 1.00 91.50 120 THR A C 1
ATOM 918 O O . THR A 1 120 ? -7.659 3.344 -6.522 1.00 91.50 120 THR A O 1
ATOM 921 N N . PRO A 1 121 ? -9.621 3.646 -5.465 1.00 90.75 121 PRO A N 1
ATOM 922 C CA . PRO A 1 121 ? -9.174 3.004 -4.236 1.00 90.75 121 PRO A CA 1
ATOM 923 C C . PRO A 1 121 ? -8.966 1.505 -4.467 1.00 90.75 121 PRO A C 1
ATOM 925 O O . PRO A 1 121 ? -9.828 0.819 -5.011 1.00 90.75 121 PRO A O 1
ATOM 928 N N . ARG A 1 122 ? -7.808 0.996 -4.043 1.00 94.81 122 ARG A N 1
ATOM 929 C CA . ARG A 1 122 ? -7.449 -0.426 -4.098 1.00 94.81 122 ARG A CA 1
ATOM 930 C C . ARG A 1 122 ? -7.543 -1.107 -2.738 1.00 94.81 122 ARG A C 1
ATOM 932 O O . ARG A 1 122 ? -7.753 -2.312 -2.676 1.00 94.81 122 ARG A O 1
ATOM 939 N N . GLY A 1 123 ? -7.439 -0.341 -1.663 1.00 93.81 123 GLY A N 1
ATOM 940 C CA . GLY A 1 123 ? -7.635 -0.840 -0.313 1.00 93.81 123 GLY A CA 1
ATOM 941 C C . GLY A 1 123 ? -7.823 0.289 0.680 1.00 93.81 123 GLY A C 1
ATOM 942 O O . GLY A 1 123 ? -7.618 1.466 0.360 1.00 93.81 123 GLY A O 1
ATOM 943 N N . TYR A 1 124 ? -8.217 -0.083 1.887 1.00 92.94 124 TYR A N 1
ATOM 944 C CA . TYR A 1 124 ? -8.394 0.846 2.983 1.00 92.94 124 TYR A CA 1
ATOM 945 C C . TYR A 1 124 ? -8.046 0.218 4.328 1.00 92.94 124 TYR A C 1
ATOM 947 O O . TYR A 1 124 ? -8.110 -0.995 4.531 1.00 92.94 124 TYR A O 1
ATOM 955 N N . ILE A 1 125 ? -7.717 1.098 5.259 1.00 93.31 125 ILE A N 1
ATOM 956 C CA . ILE A 1 125 ? -7.588 0.827 6.679 1.00 93.31 125 ILE A CA 1
ATOM 957 C C . ILE A 1 125 ? -8.638 1.692 7.359 1.00 93.31 125 ILE A C 1
ATOM 959 O O . ILE A 1 125 ? -8.618 2.904 7.175 1.00 93.31 125 ILE A O 1
ATOM 963 N N . VAL A 1 126 ? -9.555 1.095 8.113 1.00 92.56 126 VAL A N 1
ATOM 964 C CA . VAL A 1 126 ? -10.499 1.827 8.965 1.00 92.56 126 VAL A CA 1
ATOM 965 C C . VAL A 1 126 ? -9.967 1.806 10.387 1.00 92.56 126 VAL A C 1
ATOM 967 O O . VAL A 1 126 ? -9.797 0.737 10.978 1.00 92.56 126 VAL A O 1
ATOM 970 N N . TRP A 1 127 ? -9.723 2.983 10.939 1.00 90.94 127 TRP A N 1
ATOM 971 C CA . TRP A 1 127 ? -9.262 3.185 12.302 1.00 90.94 127 TRP A CA 1
ATOM 972 C C . TRP A 1 127 ? -10.471 3.199 13.234 1.00 90.94 127 TRP A C 1
ATOM 974 O O . TRP A 1 127 ? -11.353 4.043 13.130 1.00 90.94 127 TRP A O 1
ATOM 984 N N . LYS A 1 128 ? -10.542 2.215 14.133 1.00 89.69 128 LYS A N 1
ATOM 985 C CA . LYS A 1 128 ? -11.617 2.090 15.124 1.00 89.69 128 LYS A CA 1
ATOM 986 C C . LYS A 1 128 ? -11.023 1.976 16.526 1.00 89.69 128 LYS A C 1
ATOM 988 O O . LYS A 1 128 ? -9.967 1.354 16.666 1.00 89.69 128 LYS A O 1
ATOM 993 N N . PRO A 1 129 ? -11.722 2.448 17.575 1.00 87.50 129 PRO A N 1
ATOM 994 C CA . PRO A 1 129 ? -11.273 2.286 18.960 1.00 87.50 129 PRO A CA 1
ATOM 995 C C . PRO A 1 129 ? -11.028 0.821 19.358 1.00 87.50 129 PRO A C 1
ATOM 997 O O . PRO A 1 129 ? -10.119 0.523 20.122 1.00 87.50 129 PRO A O 1
ATOM 1000 N N . GLN A 1 130 ? -11.797 -0.118 18.797 1.00 89.44 130 GLN A N 1
ATOM 1001 C CA . GLN A 1 130 ? -11.673 -1.563 19.041 1.00 89.44 130 GLN A CA 1
ATOM 1002 C C . GLN A 1 130 ? -10.613 -2.239 18.145 1.00 89.44 130 GLN A C 1
ATOM 1004 O O . GLN A 1 130 ? -10.639 -3.457 17.945 1.00 89.44 130 GLN A O 1
ATOM 1009 N N . GLY A 1 131 ? -9.726 -1.455 17.532 1.00 89.88 131 GLY A N 1
ATOM 1010 C CA . GLY A 1 131 ? -8.642 -1.911 16.667 1.00 89.88 131 GLY A CA 1
ATOM 1011 C C . GLY A 1 131 ? -8.949 -1.795 15.167 1.00 89.88 131 GLY A C 1
ATOM 1012 O O . GLY A 1 131 ? -10.109 -1.964 14.761 1.00 89.88 131 GLY A O 1
ATOM 1013 N N . PRO A 1 132 ? -7.910 -1.539 14.346 1.00 92.69 132 PRO A N 1
ATOM 1014 C CA . PRO A 1 132 ? -8.057 -1.246 12.929 1.00 92.69 132 PRO A CA 1
ATOM 1015 C C . PRO A 1 132 ? -8.559 -2.447 12.128 1.00 92.69 132 PRO A C 1
ATOM 1017 O O . PRO A 1 132 ? -8.279 -3.610 12.437 1.00 92.69 132 PRO A O 1
ATOM 1020 N N . GLU A 1 133 ? -9.290 -2.139 11.067 1.00 95.00 133 GLU A N 1
ATOM 1021 C CA . GLU A 1 133 ? -9.757 -3.096 10.070 1.00 95.00 133 GLU A CA 1
ATOM 1022 C C . GLU A 1 133 ? -9.126 -2.784 8.721 1.00 95.00 133 GLU A C 1
ATOM 1024 O O . GLU A 1 133 ? -8.951 -1.622 8.371 1.00 95.00 133 GLU A O 1
ATOM 1029 N N . THR A 1 134 ? -8.803 -3.820 7.960 1.00 95.12 134 THR A N 1
ATOM 1030 C CA . THR A 1 134 ? -8.126 -3.719 6.667 1.00 95.12 134 THR A CA 1
ATOM 1031 C C . THR A 1 134 ? -8.946 -4.419 5.598 1.00 95.12 134 THR A C 1
ATOM 1033 O O . THR A 1 134 ? -9.464 -5.510 5.836 1.00 95.12 134 THR A O 1
ATOM 1036 N N . GLU A 1 135 ? -9.018 -3.822 4.414 1.00 95.06 135 GLU A N 1
ATOM 1037 C CA . GLU A 1 135 ? -9.563 -4.440 3.205 1.00 95.06 135 GLU A CA 1
ATOM 1038 C C . GLU A 1 135 ? -8.676 -4.092 2.006 1.00 95.06 135 GLU A C 1
ATOM 1040 O O . GLU A 1 135 ? -8.209 -2.959 1.862 1.00 95.06 135 GLU A O 1
ATOM 1045 N N . VAL A 1 136 ? -8.477 -5.067 1.120 1.00 94.06 136 VAL A N 1
ATOM 1046 C CA . VAL A 1 136 ? -7.836 -4.884 -0.184 1.00 94.06 136 VAL A CA 1
ATOM 1047 C C . VAL A 1 136 ? -8.756 -5.480 -1.238 1.00 94.06 136 VAL A C 1
ATOM 1049 O O . VAL A 1 136 ? -8.970 -6.693 -1.281 1.00 94.06 136 VAL A O 1
ATOM 1052 N N . TYR A 1 137 ? -9.298 -4.635 -2.108 1.00 92.88 137 TYR A N 1
ATOM 1053 C CA . TYR A 1 137 ? -10.292 -5.049 -3.089 1.00 92.88 137 TYR A CA 1
ATOM 1054 C C . TYR A 1 137 ? -9.752 -6.146 -4.011 1.00 92.88 137 TYR A C 1
ATOM 1056 O O . TYR A 1 137 ? -8.722 -5.986 -4.673 1.00 92.88 137 TYR A O 1
ATOM 1064 N N . GLY A 1 138 ? -10.480 -7.263 -4.058 1.00 89.81 138 GLY A N 1
ATOM 1065 C CA . GLY A 1 138 ? -10.138 -8.435 -4.864 1.00 89.81 138 GLY A CA 1
ATOM 1066 C C . GLY A 1 138 ? -8.999 -9.293 -4.305 1.00 89.81 138 GLY A C 1
ATOM 1067 O O . GLY A 1 138 ? -8.528 -10.180 -5.008 1.00 89.81 138 GLY A O 1
ATOM 1068 N N . THR A 1 139 ? -8.520 -9.041 -3.082 1.00 91.25 139 THR A N 1
ATOM 1069 C CA . THR A 1 139 ? -7.415 -9.820 -2.493 1.00 91.25 139 THR A CA 1
ATOM 1070 C C . THR A 1 139 ? -7.653 -10.159 -1.029 1.00 91.25 139 THR A C 1
ATOM 1072 O O . THR A 1 139 ? -7.485 -11.307 -0.636 1.00 91.25 139 THR A O 1
ATOM 1075 N N . VAL A 1 140 ? -8.062 -9.182 -0.222 1.00 92.75 140 VAL A N 1
ATOM 1076 C CA . VAL A 1 140 ? -8.232 -9.340 1.224 1.00 92.75 140 VAL A CA 1
ATOM 1077 C C . VAL A 1 140 ? -9.606 -8.811 1.594 1.00 92.75 140 VAL A C 1
ATOM 1079 O O . VAL A 1 140 ? -9.833 -7.605 1.528 1.00 92.75 140 VAL A O 1
ATOM 1082 N N . ALA A 1 141 ? -10.514 -9.709 1.974 1.00 93.62 141 ALA A N 1
ATOM 1083 C CA . ALA A 1 141 ? -11.811 -9.317 2.513 1.00 93.62 141 ALA A CA 1
ATOM 1084 C C . ALA A 1 141 ? -11.629 -8.515 3.807 1.00 93.62 141 ALA A C 1
ATOM 1086 O O . ALA A 1 141 ? -10.659 -8.719 4.542 1.00 93.62 141 ALA A O 1
ATOM 1087 N N . ARG A 1 142 ? -12.575 -7.620 4.095 1.00 94.19 142 ARG A N 1
ATOM 1088 C CA . ARG A 1 142 ? -12.558 -6.822 5.320 1.00 94.19 142 ARG A CA 1
ATOM 1089 C C . ARG A 1 142 ? -12.406 -7.688 6.575 1.00 94.19 142 ARG A C 1
ATOM 1091 O O . ARG A 1 142 ? -13.273 -8.498 6.894 1.00 94.19 142 ARG A O 1
ATOM 1098 N N . GLN A 1 143 ? -11.331 -7.456 7.321 1.00 95.12 143 GLN A N 1
ATOM 1099 C CA . GLN A 1 143 ? -11.021 -8.163 8.567 1.00 95.12 143 GLN A CA 1
ATOM 1100 C C . GLN A 1 143 ? -10.201 -7.290 9.520 1.00 95.12 143 GLN A C 1
ATOM 1102 O O . GLN A 1 143 ? -9.807 -6.177 9.169 1.00 95.12 143 GLN A O 1
ATOM 1107 N N . LYS A 1 144 ? -9.941 -7.763 10.745 1.00 94.56 144 LYS A N 1
ATOM 1108 C CA . LYS A 1 144 ? -9.075 -7.040 11.686 1.00 94.56 144 LYS A CA 1
ATOM 1109 C C . LYS A 1 144 ? -7.626 -7.091 11.208 1.00 94.56 144 LYS A C 1
ATOM 1111 O O . LYS A 1 144 ? -7.145 -8.141 10.793 1.00 94.56 144 LYS A O 1
ATOM 1116 N N . ALA A 1 145 ? -6.905 -5.979 11.349 1.00 92.19 145 ALA A N 1
ATOM 1117 C CA . ALA A 1 145 ? -5.516 -5.888 10.891 1.00 92.19 145 ALA A CA 1
ATOM 1118 C C . ALA A 1 145 ? -4.615 -6.960 11.528 1.00 92.19 145 ALA A C 1
ATOM 1120 O O . ALA A 1 145 ? -3.757 -7.518 10.858 1.00 92.19 145 ALA A O 1
ATOM 1121 N N . LYS A 1 146 ? -4.861 -7.288 12.805 1.00 90.06 146 LYS A N 1
ATOM 1122 C CA . LYS A 1 146 ? -4.129 -8.326 13.551 1.00 90.06 146 LYS A CA 1
ATOM 1123 C C . LYS A 1 146 ? -4.274 -9.736 12.967 1.00 90.06 146 LYS A C 1
ATOM 1125 O O . LYS A 1 146 ? -3.387 -10.555 13.169 1.00 90.06 146 LYS A O 1
ATOM 1130 N N . ASP A 1 147 ? -5.391 -10.010 12.293 1.00 90.75 147 ASP A N 1
ATOM 1131 C CA . ASP A 1 147 ? -5.683 -11.326 11.724 1.00 90.75 147 ASP A CA 1
ATOM 1132 C C . ASP A 1 147 ? -5.062 -11.435 10.322 1.00 90.75 147 ASP A C 1
ATOM 1134 O O . ASP A 1 147 ? -4.666 -12.516 9.897 1.00 90.75 147 ASP A O 1
ATOM 1138 N N . TRP A 1 148 ? -4.916 -10.301 9.622 1.00 89.50 148 TRP A N 1
ATOM 1139 C CA . TRP A 1 148 ? -4.279 -10.240 8.308 1.00 89.50 148 TRP A CA 1
ATOM 1140 C C . TRP A 1 148 ? -2.748 -10.159 8.373 1.00 89.50 148 TRP A C 1
ATOM 1142 O O . TRP A 1 148 ? -2.063 -10.845 7.616 1.00 89.50 148 TRP A O 1
ATOM 1152 N N . LEU A 1 149 ? -2.214 -9.324 9.266 1.00 86.06 149 LEU A N 1
ATOM 1153 C CA . LEU A 1 149 ? -0.783 -9.127 9.468 1.00 86.06 149 LEU A CA 1
ATOM 1154 C C . LEU A 1 149 ? -0.424 -9.515 10.910 1.00 86.06 149 LEU A C 1
ATOM 1156 O O . LEU A 1 149 ? -0.364 -8.645 11.787 1.00 86.06 149 LEU A O 1
ATOM 1160 N N . PRO A 1 150 ? -0.232 -10.819 11.185 1.00 82.81 150 PRO A N 1
ATOM 1161 C CA . PRO A 1 150 ? 0.151 -11.265 12.512 1.00 82.81 150 PRO A CA 1
ATOM 1162 C C . PRO A 1 150 ? 1.524 -10.693 12.862 1.00 82.81 150 PRO A C 1
ATOM 1164 O O . PRO A 1 150 ? 2.459 -10.731 12.060 1.00 82.81 150 PRO A O 1
ATOM 1167 N N . LEU A 1 151 ? 1.644 -10.160 14.077 1.00 79.69 151 LEU A N 1
ATOM 1168 C CA . LEU A 1 151 ? 2.942 -9.764 14.609 1.00 79.69 151 LEU A CA 1
ATOM 1169 C C . LEU A 1 151 ? 3.829 -11.000 14.760 1.00 79.69 151 LEU A C 1
ATOM 1171 O O . LEU A 1 151 ? 3.338 -12.101 15.032 1.00 79.69 151 LEU A O 1
ATOM 1175 N N . SER A 1 152 ? 5.138 -10.803 14.628 1.00 81.25 152 SER A N 1
ATOM 1176 C CA . SER A 1 152 ? 6.100 -11.845 14.956 1.00 81.25 152 SER A CA 1
ATOM 1177 C C . SER A 1 152 ? 5.882 -12.328 16.402 1.00 81.25 152 SER A C 1
ATOM 1179 O O . SER A 1 152 ? 5.484 -11.539 17.270 1.00 81.25 152 SER A O 1
ATOM 1181 N N . PRO A 1 153 ? 6.136 -13.615 16.703 1.00 79.31 153 PRO A N 1
ATOM 1182 C CA . PRO A 1 153 ? 5.938 -14.151 18.050 1.00 79.31 153 PRO A CA 1
ATOM 1183 C C . PRO A 1 153 ? 6.727 -13.400 19.130 1.00 79.31 153 PRO A C 1
ATOM 1185 O O . PRO A 1 153 ? 6.268 -13.270 20.263 1.00 79.31 153 PRO A O 1
ATOM 1188 N N . ASP A 1 154 ? 7.901 -12.881 18.772 1.00 86.00 154 ASP A N 1
ATOM 1189 C CA . ASP A 1 154 ? 8.772 -12.107 19.654 1.00 86.00 154 ASP A CA 1
ATOM 1190 C C . ASP A 1 154 ? 8.373 -10.626 19.773 1.00 86.00 154 ASP A C 1
ATOM 1192 O O . ASP A 1 154 ? 8.929 -9.916 20.612 1.00 86.00 154 ASP A O 1
ATOM 1196 N N . LYS A 1 155 ? 7.393 -10.165 18.978 1.00 70.44 155 LYS A N 1
ATOM 1197 C CA . LYS A 1 155 ? 6.921 -8.773 18.890 1.00 70.44 155 LYS A CA 1
ATOM 1198 C C . LYS A 1 155 ? 8.042 -7.760 18.640 1.00 70.44 155 LYS A C 1
ATOM 1200 O O . LYS A 1 155 ? 7.915 -6.596 19.023 1.00 70.44 155 LYS A O 1
ATOM 1205 N N . ARG A 1 156 ? 9.149 -8.198 18.043 1.00 64.31 156 ARG A N 1
ATOM 1206 C CA . ARG A 1 156 ? 10.247 -7.325 17.633 1.00 64.31 156 ARG A CA 1
ATOM 1207 C C . ARG A 1 156 ? 10.076 -7.026 16.149 1.00 64.31 156 ARG A C 1
ATOM 1209 O O . ARG A 1 156 ? 9.881 -7.941 15.355 1.00 64.31 156 ARG A O 1
ATOM 1216 N N . TYR A 1 157 ? 10.097 -5.742 15.818 1.00 55.75 157 TYR A N 1
ATOM 1217 C CA . TYR A 1 157 ? 10.044 -5.210 14.456 1.00 55.75 157 TYR A CA 1
ATOM 1218 C C . TYR A 1 157 ? 11.409 -4.632 14.102 1.00 55.75 157 TYR A C 1
ATOM 1220 O O . TYR A 1 157 ? 11.998 -3.978 14.996 1.00 55.75 157 TYR A O 1
#

Nearest PDB structures (foldseek):
  4x7r-assembly2_B  TM=3.945E-01  e=2.631E-01  Staphylococcus aureus subsp. aureus 21178
  5vaf-assembly1_A  TM=4.649E-01  e=4.993E-01  Streptococcus gordonii
  7qnt-assembly1_AAA  TM=3.518E-01  e=3.133E-01  Staphylococcus epidermidis
  2oy8-assembly1_A  TM=3.928E-01  e=2.551E+00  Borreliella burgdorferi

Solvent-accessible surface area (backbone atoms only — not comparable to full-atom values): 10450 Å² total; per-residue (Å²): 136,87,83,89,86,82,89,88,82,82,88,81,90,80,87,81,91,78,87,81,76,71,82,75,82,71,78,78,70,59,80,60,36,84,68,63,43,76,57,88,91,38,91,83,51,92,46,80,69,91,65,91,67,97,61,80,78,76,78,90,59,77,80,77,78,74,82,69,74,76,89,81,84,56,73,44,81,47,59,68,54,101,43,61,66,70,22,27,40,32,25,31,64,86,78,69,42,66,58,32,33,38,36,45,43,83,98,70,66,42,30,40,37,38,18,38,75,89,62,52,74,44,30,40,36,40,56,45,98,92,53,43,32,32,33,29,74,97,79,38,73,78,40,49,39,66,78,75,58,65,73,55,95,83,70,71,131

Foldseek 3Di:
DDDDDDDDDDDDDDDDDDDPPDPPPPVPDPPCLVQLDDDPVDPPRPNPDPDDDVDPRDDPDDPDPPPPPPDDWDWDWADPDPDCQNKIFTATPVVRHGQWIWHADDDPSQKIFIAGPVRHTQKMWGDDPVAIWIDGPPPRHIDGPCVVDPADPVNDD

Organism: NCBI:txid192524

Secondary structure (DSSP, 8-state):
------------------------------GGGGGT---TT-TT-TT---S--SS---SSPPPP---PPP----EEEEESSSSGGG-EEEEETTT-SEEEEEEEPTTT--EEEEE-TTS-EEEEEE--TT--EEEETTTEEEEEHHHHSPPPTT---